Protein AF-A0A0L7KNI1-F1 (afdb_monomer_lite)

pLDDT: mean 75.76, std 15.46, range [38.53, 97.31]

Structure (mmCIF, N/CA/C/O backbone):
data_AF-A0A0L7KNI1-F1
#
_entry.id   AF-A0A0L7KNI1-F1
#
loop_
_atom_site.group_PDB
_atom_site.id
_atom_site.type_symbol
_atom_site.label_atom_id
_atom_site.label_alt_id
_atom_site.label_comp_id
_atom_site.label_asym_id
_atom_site.label_entity_id
_atom_site.label_seq_id
_atom_site.pdbx_PDB_ins_code
_atom_site.Cartn_x
_atom_site.Cartn_y
_atom_site.Cartn_z
_atom_site.occupancy
_atom_site.B_iso_or_equiv
_atom_site.auth_seq_id
_atom_site.auth_comp_id
_atom_site.auth_asym_id
_atom_site.auth_atom_id
_atom_site.pdbx_PDB_model_num
ATOM 1 N N . MET A 1 1 ? 52.161 14.625 -68.028 1.00 70.44 1 MET A N 1
ATOM 2 C CA . MET A 1 1 ? 51.192 13.511 -68.180 1.00 70.44 1 MET A CA 1
ATOM 3 C C . MET A 1 1 ? 51.346 12.493 -67.058 1.00 70.44 1 MET A C 1
ATOM 5 O O . MET A 1 1 ? 50.370 12.221 -66.380 1.00 70.44 1 MET A O 1
ATOM 9 N N . GLU A 1 2 ? 52.552 11.988 -66.803 1.00 82.62 2 GLU A N 1
ATOM 10 C CA . GLU A 1 2 ? 52.812 10.968 -65.772 1.00 82.62 2 GLU A CA 1
ATOM 11 C C . GLU A 1 2 ? 52.541 11.444 -64.329 1.00 82.62 2 GLU A C 1
ATOM 13 O O . GLU A 1 2 ? 51.885 10.748 -63.556 1.00 82.62 2 GLU A O 1
ATOM 18 N N . GLU A 1 3 ? 52.918 12.681 -63.992 1.00 84.88 3 GLU A N 1
ATOM 19 C CA . GLU A 1 3 ? 52.599 13.302 -62.693 1.00 84.88 3 GLU A CA 1
ATOM 20 C C . GLU A 1 3 ? 51.092 13.476 -62.462 1.00 84.88 3 GLU A C 1
ATOM 22 O O . GLU A 1 3 ? 50.596 13.247 -61.361 1.00 84.88 3 GLU A O 1
ATOM 27 N N . LEU A 1 4 ? 50.348 13.827 -63.516 1.00 84.44 4 LEU A N 1
ATOM 28 C CA . LEU A 1 4 ? 48.895 13.984 -63.457 1.00 84.44 4 LEU A CA 1
ATOM 29 C C . LEU A 1 4 ? 48.218 12.637 -63.163 1.00 84.44 4 LEU A C 1
ATOM 31 O O . LEU A 1 4 ? 47.299 12.557 -62.354 1.00 84.44 4 LEU A O 1
ATOM 35 N N . ILE A 1 5 ? 48.712 11.566 -63.784 1.00 89.19 5 ILE A N 1
ATOM 36 C CA . ILE A 1 5 ? 48.221 10.203 -63.568 1.00 89.19 5 ILE A CA 1
ATOM 37 C C . ILE A 1 5 ? 48.530 9.738 -62.137 1.00 89.19 5 ILE A C 1
ATOM 39 O O . ILE A 1 5 ? 47.667 9.148 -61.489 1.00 89.19 5 ILE A O 1
ATOM 43 N N . ASN A 1 6 ? 49.721 10.037 -61.610 1.00 89.62 6 ASN A N 1
ATOM 44 C CA . ASN A 1 6 ? 50.076 9.706 -60.227 1.00 89.62 6 ASN A CA 1
ATOM 45 C C . ASN A 1 6 ? 49.241 10.487 -59.203 1.00 89.62 6 ASN A C 1
ATOM 47 O O . ASN A 1 6 ? 48.811 9.912 -58.203 1.00 89.62 6 ASN A O 1
ATOM 51 N N . LEU A 1 7 ? 48.944 11.763 -59.465 1.00 90.44 7 LEU A N 1
ATOM 52 C CA . LEU A 1 7 ? 48.046 12.555 -58.626 1.00 90.44 7 LEU A CA 1
ATOM 53 C C . LEU A 1 7 ? 46.633 11.955 -58.596 1.00 90.44 7 LEU A C 1
ATOM 55 O O . LEU A 1 7 ? 46.051 11.813 -57.522 1.00 90.44 7 LEU A O 1
ATOM 59 N N . ILE A 1 8 ? 46.106 11.553 -59.756 1.00 87.62 8 ILE A N 1
ATOM 60 C CA . ILE A 1 8 ? 44.784 10.923 -59.866 1.00 87.62 8 ILE A CA 1
ATOM 61 C C . ILE A 1 8 ? 44.745 9.588 -59.109 1.00 87.62 8 ILE A C 1
ATOM 63 O O . ILE A 1 8 ? 43.802 9.366 -58.353 1.00 87.62 8 ILE A O 1
ATOM 67 N N . ARG A 1 9 ? 45.772 8.732 -59.226 1.00 89.88 9 ARG A N 1
ATOM 68 C CA . ARG A 1 9 ? 45.842 7.471 -58.459 1.00 89.88 9 ARG A CA 1
ATOM 69 C C . ARG A 1 9 ? 45.893 7.704 -56.951 1.00 89.88 9 ARG A C 1
ATOM 71 O O . ARG A 1 9 ? 45.198 7.022 -56.206 1.00 89.88 9 ARG A O 1
ATOM 78 N N . ASN A 1 10 ? 46.673 8.684 -56.496 1.00 92.19 10 ASN A N 1
ATOM 79 C CA . ASN A 1 10 ? 46.753 9.023 -55.074 1.00 92.19 10 ASN A CA 1
ATOM 80 C C . ASN A 1 10 ? 45.418 9.553 -54.537 1.00 92.19 10 ASN A C 1
ATOM 82 O O . ASN A 1 10 ? 45.035 9.229 -53.415 1.00 92.19 10 ASN A O 1
ATOM 86 N N . LEU A 1 11 ? 44.695 10.348 -55.330 1.00 90.00 11 LEU A N 1
ATOM 87 C CA . LEU A 1 11 ? 43.350 10.796 -54.974 1.00 90.00 11 LEU A CA 1
ATOM 88 C C . LEU A 1 11 ? 42.375 9.619 -54.909 1.00 90.00 11 LEU A C 1
ATOM 90 O O . LEU A 1 11 ? 41.650 9.509 -53.928 1.00 90.00 11 LEU A O 1
ATOM 94 N N . GLN A 1 12 ? 42.394 8.718 -55.895 1.00 90.75 12 GLN A N 1
ATOM 95 C CA . GLN A 1 12 ? 41.554 7.514 -55.903 1.00 90.75 12 GLN A CA 1
ATOM 96 C C . GLN A 1 12 ? 41.805 6.638 -54.672 1.00 90.75 12 GLN A C 1
ATOM 98 O O . GLN A 1 12 ? 40.852 6.274 -53.990 1.00 90.75 12 GLN A O 1
ATOM 103 N N . SER A 1 13 ? 43.073 6.391 -54.334 1.00 92.06 13 SER A N 1
ATOM 104 C CA . SER A 1 13 ? 43.450 5.631 -53.139 1.00 92.06 13 SER A CA 1
ATOM 105 C C . SER A 1 13 ? 42.942 6.290 -51.854 1.00 92.06 13 SER A C 1
ATOM 107 O O . SER A 1 13 ? 42.375 5.610 -51.007 1.00 92.06 13 SER A O 1
ATOM 109 N N . LYS A 1 14 ? 43.091 7.616 -51.712 1.00 92.38 14 LYS A N 1
ATOM 110 C CA . LYS A 1 14 ? 42.577 8.351 -50.543 1.00 92.38 14 LYS A CA 1
ATOM 111 C C . LYS A 1 14 ? 41.051 8.333 -50.465 1.00 92.38 14 LYS A C 1
ATOM 113 O O . LYS A 1 14 ? 40.498 8.254 -49.374 1.00 92.38 14 LYS A O 1
ATOM 118 N N . PHE A 1 15 ? 40.365 8.404 -51.606 1.00 91.12 15 PHE A N 1
ATOM 119 C CA . PHE A 1 15 ? 38.908 8.295 -51.659 1.00 91.12 15 PHE A CA 1
ATOM 120 C C . PHE A 1 15 ? 38.428 6.899 -51.252 1.00 91.12 15 PHE A C 1
ATOM 122 O O . PHE A 1 15 ? 37.442 6.794 -50.524 1.00 91.12 15 PHE A O 1
ATOM 129 N N . GLU A 1 16 ? 39.107 5.834 -51.681 1.00 92.19 16 GLU A N 1
ATOM 130 C CA . GLU A 1 16 ? 38.798 4.467 -51.242 1.00 92.19 16 GLU A CA 1
ATOM 131 C C . GLU A 1 16 ? 39.013 4.294 -49.736 1.00 92.19 16 GLU A C 1
ATOM 133 O O . GLU A 1 16 ? 38.144 3.749 -49.055 1.00 92.19 16 GLU A O 1
ATOM 138 N N . GLU A 1 17 ? 40.118 4.819 -49.207 1.00 92.06 17 GLU A N 1
ATOM 139 C CA . GLU A 1 17 ? 40.442 4.776 -47.779 1.00 92.06 17 GLU A CA 1
ATOM 140 C C . GLU A 1 17 ? 39.367 5.492 -46.943 1.00 92.06 17 GLU A C 1
ATOM 142 O O . GLU A 1 17 ? 38.765 4.885 -46.057 1.00 92.06 17 GLU A O 1
ATOM 147 N N . GLN A 1 18 ? 38.991 6.719 -47.324 1.00 88.50 18 GLN A N 1
ATOM 148 C CA . GLN A 1 18 ? 37.891 7.456 -46.686 1.00 88.50 18 GLN A CA 1
ATOM 149 C C . GLN A 1 18 ? 36.541 6.738 -46.807 1.00 88.50 18 GLN A C 1
ATOM 151 O O . GLN A 1 18 ? 35.733 6.757 -45.879 1.00 88.50 18 GLN A O 1
ATOM 156 N N . THR A 1 19 ? 36.265 6.093 -47.943 1.00 90.12 19 THR A N 1
ATOM 157 C CA . THR A 1 19 ? 35.009 5.353 -48.144 1.00 90.12 19 THR A CA 1
ATOM 158 C C . THR A 1 19 ? 34.926 4.142 -47.213 1.00 90.12 19 THR A C 1
ATOM 160 O O . THR A 1 19 ? 33.849 3.842 -46.688 1.00 90.12 19 THR A O 1
ATOM 163 N N . ASN A 1 20 ? 36.053 3.468 -46.979 1.00 89.62 20 ASN A N 1
ATOM 164 C CA . ASN A 1 20 ? 36.144 2.355 -46.040 1.00 89.62 20 ASN A CA 1
ATOM 165 C C . ASN A 1 20 ? 36.004 2.833 -44.588 1.00 89.62 20 ASN A C 1
ATOM 167 O O . ASN A 1 20 ? 35.176 2.288 -43.863 1.00 89.62 20 ASN A O 1
ATOM 171 N N . GLU A 1 21 ? 36.678 3.917 -44.195 1.00 89.69 21 GLU A N 1
ATOM 172 C CA . GLU A 1 21 ? 36.514 4.517 -42.860 1.00 89.69 21 GLU A CA 1
ATOM 173 C C . GLU A 1 21 ? 35.057 4.920 -42.582 1.00 89.69 21 GLU A C 1
ATOM 175 O O . GLU A 1 21 ? 34.507 4.633 -41.517 1.00 89.69 21 GLU A O 1
ATOM 180 N N . ILE A 1 22 ? 34.384 5.541 -43.558 1.00 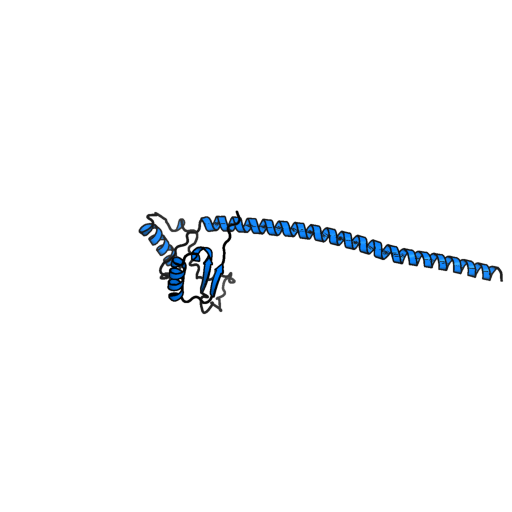87.62 22 ILE A N 1
ATOM 181 C CA . ILE A 1 22 ? 32.965 5.909 -43.443 1.00 87.62 22 ILE A CA 1
ATOM 182 C C . ILE A 1 22 ? 32.085 4.665 -43.284 1.00 87.62 22 ILE A C 1
ATOM 184 O O . ILE A 1 22 ? 31.121 4.682 -42.512 1.00 87.62 22 ILE A O 1
ATOM 188 N N . ARG A 1 23 ? 32.398 3.577 -43.995 1.00 88.88 23 ARG A N 1
ATOM 189 C CA . ARG A 1 23 ? 31.672 2.307 -43.876 1.00 88.88 23 ARG A CA 1
ATOM 190 C C . ARG A 1 23 ? 31.838 1.699 -42.482 1.00 88.88 23 ARG A C 1
ATOM 192 O O . ARG A 1 23 ? 30.836 1.284 -41.897 1.00 88.88 23 ARG A O 1
ATOM 199 N N . ASP A 1 24 ? 33.048 1.714 -41.938 1.00 87.50 24 ASP A N 1
ATOM 200 C CA . ASP A 1 24 ? 33.357 1.165 -40.616 1.00 87.50 24 ASP A CA 1
ATOM 201 C C . ASP A 1 24 ? 32.732 2.004 -39.493 1.00 87.50 24 ASP A C 1
ATOM 203 O O . ASP A 1 24 ? 32.143 1.469 -38.548 1.00 87.50 24 ASP A O 1
ATOM 207 N N . MET A 1 25 ? 32.743 3.334 -39.625 1.00 84.25 25 MET A N 1
ATOM 208 C CA . MET A 1 25 ? 32.018 4.236 -38.721 1.00 84.25 25 MET A CA 1
ATOM 209 C C . MET A 1 25 ? 30.506 3.986 -38.759 1.00 84.25 25 MET A C 1
ATOM 211 O O . MET A 1 25 ? 29.855 3.934 -37.713 1.00 84.25 25 MET A O 1
ATOM 215 N N . LYS A 1 26 ? 29.937 3.770 -39.953 1.00 84.94 26 LYS A N 1
ATOM 216 C CA . LYS A 1 26 ? 28.502 3.493 -40.127 1.00 84.94 26 LYS A CA 1
ATOM 217 C C . LYS A 1 26 ? 28.063 2.206 -39.423 1.00 84.94 26 LYS A C 1
ATOM 219 O O . LYS A 1 26 ? 26.895 2.097 -39.061 1.00 84.94 26 LYS A O 1
ATOM 224 N N . GLN A 1 27 ? 28.966 1.248 -39.220 1.00 83.62 27 GLN A N 1
ATOM 225 C CA . GLN A 1 27 ? 28.673 0.005 -38.502 1.00 83.62 27 GLN A CA 1
ATOM 226 C C . GLN A 1 27 ? 28.982 0.100 -37.002 1.00 83.62 27 GLN A C 1
ATOM 228 O O . GLN A 1 27 ? 28.154 -0.298 -36.182 1.00 83.62 27 GLN A O 1
ATOM 233 N N . SER A 1 28 ? 30.129 0.668 -36.632 1.00 86.38 28 SER A N 1
ATOM 234 C CA . SER A 1 28 ? 30.601 0.709 -35.241 1.00 86.38 28 SER A CA 1
ATOM 235 C C . SER A 1 28 ? 29.814 1.679 -34.352 1.00 86.38 28 SER A C 1
ATOM 237 O O . SER A 1 28 ? 29.559 1.369 -33.185 1.00 86.38 28 SER A O 1
ATOM 239 N N . ILE A 1 29 ? 29.376 2.827 -34.885 1.00 83.50 29 ILE A N 1
ATOM 240 C CA . ILE A 1 29 ? 28.638 3.834 -34.107 1.00 83.50 29 ILE A CA 1
ATOM 241 C C . ILE A 1 29 ? 27.273 3.291 -33.650 1.00 83.50 29 ILE A C 1
ATOM 243 O O . ILE A 1 29 ? 27.025 3.299 -32.441 1.00 83.50 29 ILE A O 1
ATOM 247 N N . PRO A 1 30 ? 26.398 2.753 -34.531 1.00 87.12 30 PRO A N 1
ATOM 248 C CA . PRO A 1 30 ? 25.129 2.174 -34.094 1.00 87.12 30 PRO A CA 1
ATOM 249 C C . PRO A 1 30 ? 25.309 1.001 -33.130 1.00 87.12 30 PRO A C 1
ATOM 251 O O . PRO A 1 30 ? 24.566 0.902 -32.163 1.00 87.12 30 PRO A O 1
ATOM 254 N N . GLN A 1 31 ? 26.310 0.142 -33.348 1.00 85.44 31 GLN A N 1
ATOM 255 C CA . GLN A 1 31 ? 26.585 -0.996 -32.462 1.00 85.44 31 GLN A CA 1
ATOM 256 C C . GLN A 1 31 ? 26.990 -0.543 -31.057 1.00 85.44 31 GLN A C 1
ATOM 258 O O . GLN A 1 31 ? 26.453 -1.040 -30.069 1.00 85.44 31 GLN A O 1
ATOM 263 N N . THR A 1 32 ? 27.885 0.441 -30.961 1.00 90.06 32 THR A N 1
ATOM 264 C CA . THR A 1 32 ? 28.330 0.994 -29.674 1.00 90.06 32 THR A CA 1
ATOM 265 C C . THR A 1 32 ? 27.178 1.687 -28.949 1.00 90.06 32 THR A C 1
ATOM 267 O O . THR A 1 32 ? 26.996 1.511 -27.743 1.00 90.06 32 THR A O 1
ATOM 270 N N . ILE A 1 33 ? 26.366 2.456 -29.680 1.00 87.19 33 ILE A N 1
ATOM 271 C CA . ILE A 1 33 ? 25.183 3.120 -29.124 1.00 87.19 33 ILE A CA 1
ATOM 272 C C . ILE A 1 33 ? 24.176 2.081 -28.623 1.00 87.19 33 ILE A C 1
ATOM 274 O O . ILE A 1 33 ? 23.744 2.180 -27.477 1.00 87.19 33 ILE A O 1
ATOM 278 N N . ASN A 1 34 ? 23.854 1.070 -29.430 1.00 90.88 34 ASN A N 1
ATOM 279 C CA . ASN A 1 34 ? 22.902 0.025 -29.061 1.00 90.88 34 ASN A CA 1
ATOM 280 C C . ASN A 1 34 ? 23.385 -0.768 -27.845 1.00 90.88 34 ASN A C 1
ATOM 282 O O . ASN A 1 34 ? 22.646 -0.875 -26.876 1.00 90.88 34 ASN A O 1
ATOM 286 N N . SER A 1 35 ? 24.652 -1.192 -27.809 1.00 90.12 35 SER A N 1
ATOM 287 C CA . SER A 1 35 ? 25.213 -1.893 -26.646 1.00 90.12 35 SER A CA 1
ATOM 288 C C . SER A 1 35 ? 25.126 -1.056 -25.364 1.00 90.12 35 SER A C 1
ATOM 290 O O . SER A 1 35 ? 24.819 -1.576 -24.288 1.00 90.12 35 SER A O 1
ATOM 292 N N . ASN A 1 36 ? 25.381 0.253 -25.453 1.00 93.88 36 ASN A N 1
ATOM 293 C CA . ASN A 1 36 ? 25.255 1.161 -24.313 1.00 93.88 36 ASN A CA 1
ATOM 294 C C . ASN A 1 36 ? 23.796 1.327 -23.872 1.00 93.88 36 ASN A C 1
ATOM 296 O O . ASN A 1 36 ? 23.516 1.405 -22.674 1.00 93.88 36 ASN A O 1
ATOM 300 N N . ILE A 1 37 ? 22.873 1.394 -24.830 1.00 93.12 37 ILE A N 1
ATOM 301 C CA . ILE A 1 37 ? 21.435 1.477 -24.584 1.00 93.12 37 ILE A CA 1
ATOM 302 C C . ILE A 1 37 ? 20.942 0.197 -23.900 1.00 93.12 37 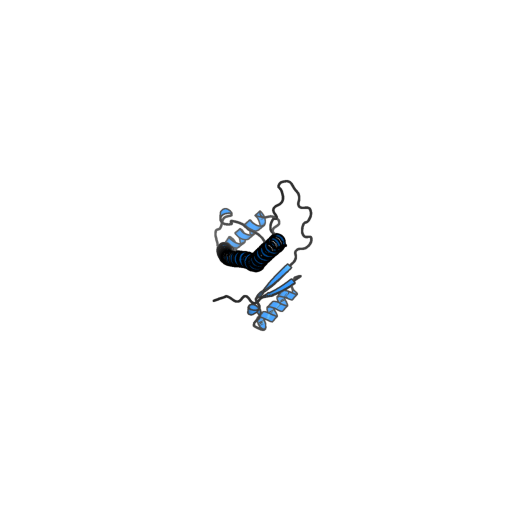ILE A C 1
ATOM 304 O O . ILE A 1 37 ? 20.324 0.296 -22.841 1.00 93.12 37 ILE A O 1
ATOM 308 N N . ASP A 1 38 ? 21.295 -0.977 -24.417 1.00 93.56 38 ASP A N 1
ATOM 309 C CA . ASP A 1 38 ? 20.913 -2.277 -23.855 1.00 93.56 38 ASP A CA 1
ATOM 310 C C . ASP A 1 38 ? 21.408 -2.420 -22.414 1.00 93.56 38 ASP A C 1
ATOM 312 O O . ASP A 1 38 ? 20.657 -2.793 -21.512 1.00 93.56 38 ASP A O 1
ATOM 316 N N . THR A 1 39 ? 22.654 -2.011 -22.158 1.00 94.19 39 THR A N 1
ATOM 317 C CA . THR A 1 39 ? 23.233 -2.030 -20.807 1.00 94.19 39 THR A CA 1
ATOM 318 C C . THR A 1 39 ? 22.473 -1.099 -19.857 1.00 94.19 39 THR A C 1
ATOM 320 O O . THR A 1 39 ? 22.219 -1.440 -18.699 1.00 94.19 39 THR A O 1
ATOM 323 N N . LYS A 1 40 ? 22.084 0.097 -20.319 1.00 94.94 40 LYS A N 1
ATOM 324 C CA . LYS A 1 40 ? 21.275 1.030 -19.519 1.00 94.94 40 LYS A CA 1
ATOM 325 C C . LYS A 1 40 ? 19.876 0.480 -19.255 1.00 94.94 40 LYS A C 1
ATOM 327 O O . LYS A 1 40 ? 19.409 0.611 -18.125 1.00 94.94 40 LYS A O 1
ATOM 332 N N . PHE A 1 41 ? 19.238 -0.148 -20.241 1.00 95.75 41 PHE A N 1
ATOM 333 C CA . PHE A 1 41 ? 17.935 -0.788 -20.069 1.00 95.75 41 PHE A CA 1
ATOM 334 C C . PHE A 1 41 ? 17.995 -1.944 -19.072 1.00 95.75 41 PHE A C 1
ATOM 336 O O . PHE A 1 41 ? 17.194 -1.961 -18.141 1.00 95.75 41 PHE A O 1
ATOM 343 N N . ALA A 1 42 ? 18.995 -2.821 -19.169 1.00 94.81 42 ALA A N 1
ATOM 344 C CA . ALA A 1 42 ? 19.193 -3.904 -18.206 1.00 94.81 42 ALA A CA 1
ATOM 345 C C . ALA A 1 42 ? 19.379 -3.366 -16.775 1.00 94.81 42 ALA A C 1
ATOM 347 O O . ALA A 1 42 ? 18.760 -3.840 -15.822 1.00 94.81 42 ALA A O 1
ATOM 348 N N . ASN A 1 43 ? 20.179 -2.307 -16.614 1.00 96.25 43 ASN A N 1
ATOM 349 C CA . ASN A 1 43 ? 20.364 -1.656 -15.317 1.00 96.25 43 ASN A CA 1
ATOM 350 C C . ASN A 1 43 ? 19.075 -1.012 -14.782 1.00 96.25 43 ASN A C 1
ATOM 352 O O . ASN A 1 43 ? 18.835 -1.026 -13.573 1.00 96.25 43 ASN A O 1
ATOM 356 N N . LEU A 1 44 ? 18.252 -0.427 -15.655 1.00 95.81 44 LEU A N 1
ATOM 357 C CA . LEU A 1 44 ? 16.953 0.131 -15.278 1.00 95.81 44 LEU A CA 1
ATOM 358 C C . LEU A 1 44 ? 15.978 -0.963 -14.847 1.00 95.81 44 LEU A C 1
ATOM 360 O O . LEU A 1 44 ? 15.320 -0.805 -13.823 1.00 95.81 44 LEU A O 1
ATOM 364 N N . GLU A 1 45 ? 15.932 -2.080 -15.565 1.00 95.94 45 GLU A N 1
ATOM 365 C CA . GLU A 1 45 ? 15.080 -3.221 -15.239 1.00 95.94 45 GLU A CA 1
ATOM 366 C C . GLU A 1 45 ? 15.459 -3.840 -13.885 1.00 95.94 45 GLU A C 1
ATOM 368 O O . GLU A 1 45 ? 14.597 -4.095 -13.041 1.00 95.94 45 GLU A O 1
ATOM 373 N N . LEU A 1 46 ? 16.759 -3.978 -13.604 1.00 96.56 46 LEU A N 1
ATOM 374 C CA . LEU A 1 46 ? 17.246 -4.415 -12.292 1.00 96.56 46 LEU A CA 1
ATOM 375 C C . LEU A 1 46 ? 16.822 -3.463 -11.165 1.00 96.56 46 LEU A C 1
ATOM 377 O O . LEU A 1 46 ? 16.360 -3.910 -10.107 1.00 96.56 46 LEU A O 1
ATOM 381 N N . LYS A 1 47 ? 16.953 -2.147 -11.378 1.00 96.69 47 LYS A N 1
ATOM 382 C CA . LYS A 1 47 ? 16.521 -1.135 -10.401 1.00 96.69 47 LYS A CA 1
ATOM 383 C C . LYS A 1 47 ? 15.011 -1.165 -10.189 1.00 96.69 47 LYS A C 1
ATOM 385 O O . LYS A 1 47 ? 14.576 -1.120 -9.040 1.00 96.69 47 LYS A O 1
ATOM 390 N N . TYR A 1 48 ? 14.233 -1.285 -11.262 1.00 97.06 48 TYR A N 1
ATOM 391 C CA . TYR A 1 48 ? 12.778 -1.393 -11.208 1.00 97.06 48 TYR A CA 1
ATOM 392 C C . TYR A 1 48 ? 12.347 -2.606 -10.380 1.00 97.06 48 TYR A C 1
ATOM 394 O O . TYR A 1 48 ? 11.603 -2.460 -9.415 1.00 97.06 48 TYR A O 1
ATOM 402 N N . ASN A 1 49 ? 12.905 -3.783 -10.668 1.00 96.38 49 ASN A N 1
ATOM 403 C CA . ASN A 1 49 ? 12.595 -5.007 -9.933 1.00 96.38 49 ASN A CA 1
ATOM 404 C C . ASN A 1 49 ? 12.981 -4.917 -8.449 1.00 96.38 49 ASN A C 1
ATOM 406 O O . ASN A 1 49 ? 12.267 -5.417 -7.579 1.00 96.38 49 ASN A O 1
ATOM 410 N N . THR A 1 50 ? 14.102 -4.264 -8.14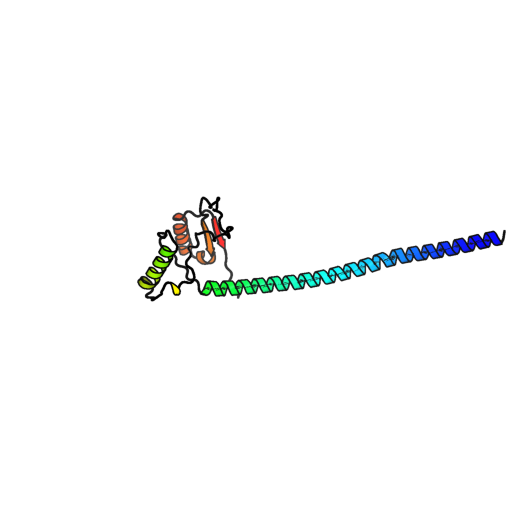0 1.00 97.12 50 THR A N 1
ATOM 411 C CA . THR A 1 50 ? 14.533 -4.039 -6.752 1.00 97.12 50 THR A CA 1
ATOM 412 C C . THR A 1 50 ? 13.574 -3.103 -6.019 1.00 97.12 50 THR A C 1
ATOM 414 O O . THR A 1 50 ? 13.190 -3.374 -4.879 1.00 97.12 50 THR A O 1
ATOM 417 N N . LEU A 1 51 ? 13.152 -2.022 -6.679 1.00 96.62 51 LEU A N 1
ATOM 418 C CA . LEU A 1 51 ? 12.196 -1.073 -6.121 1.00 96.62 51 LEU A CA 1
ATOM 419 C C . LEU A 1 51 ? 10.833 -1.731 -5.894 1.00 96.62 51 LEU A C 1
ATOM 421 O O . LEU A 1 51 ? 10.282 -1.598 -4.804 1.00 96.62 51 LEU A O 1
ATOM 425 N N . GLN A 1 52 ? 10.338 -2.495 -6.869 1.00 97.31 52 GLN A N 1
ATOM 426 C CA . GLN A 1 52 ? 9.071 -3.213 -6.770 1.00 97.31 52 GLN A CA 1
ATOM 427 C C . GLN A 1 52 ? 9.054 -4.147 -5.553 1.00 97.31 52 GLN A C 1
ATOM 429 O O . GLN A 1 52 ? 8.155 -4.063 -4.721 1.00 97.31 52 GLN A O 1
ATOM 434 N N . LYS A 1 53 ? 10.112 -4.948 -5.362 1.00 96.44 53 LYS A N 1
ATOM 435 C CA . LYS A 1 53 ? 10.247 -5.818 -4.180 1.00 96.44 53 LYS A CA 1
ATOM 436 C C . LYS A 1 53 ? 10.226 -5.038 -2.864 1.00 96.44 53 LYS A C 1
ATOM 438 O O . LYS A 1 53 ? 9.651 -5.502 -1.881 1.00 96.44 53 LYS A O 1
ATOM 443 N N . SER A 1 54 ? 10.862 -3.866 -2.825 1.00 97.06 54 SER A N 1
ATOM 444 C CA . SER A 1 54 ? 10.856 -3.004 -1.638 1.00 97.06 54 SER A CA 1
ATOM 445 C C . SER A 1 54 ? 9.456 -2.461 -1.341 1.00 97.06 54 SER A C 1
ATOM 447 O O . SER A 1 54 ? 9.022 -2.489 -0.190 1.00 97.06 54 SER A O 1
ATOM 449 N N . VAL A 1 55 ? 8.722 -2.028 -2.371 1.00 96.50 55 VAL A N 1
ATOM 450 C CA . VAL A 1 55 ? 7.332 -1.557 -2.249 1.00 96.50 55 VAL A CA 1
ATOM 451 C C . VAL A 1 55 ? 6.421 -2.668 -1.727 1.00 96.50 55 VAL A C 1
ATOM 453 O O . VAL A 1 55 ? 5.638 -2.438 -0.801 1.00 96.50 55 VAL A O 1
ATOM 456 N N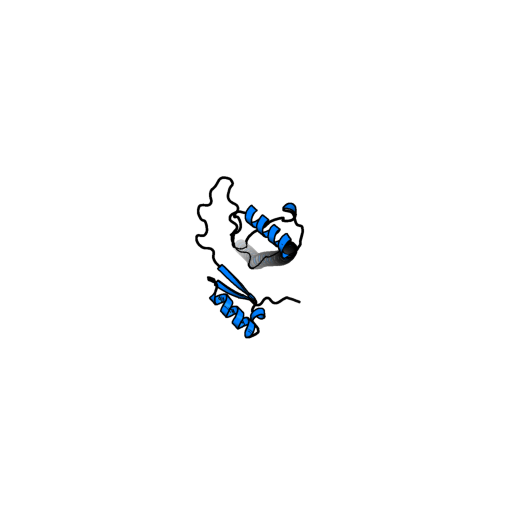 . ASP A 1 56 ? 6.565 -3.886 -2.245 1.00 95.00 56 ASP A N 1
ATOM 457 C CA . ASP A 1 56 ? 5.769 -5.034 -1.805 1.00 95.00 56 ASP A CA 1
ATOM 458 C C . ASP A 1 56 ? 6.055 -5.374 -0.333 1.00 95.00 56 ASP A C 1
ATOM 460 O O . ASP A 1 56 ? 5.135 -5.563 0.469 1.00 95.00 56 ASP A O 1
ATOM 464 N N . MET A 1 57 ? 7.333 -5.376 0.062 1.00 96.00 57 MET A N 1
ATOM 465 C CA . MET A 1 57 ? 7.749 -5.622 1.445 1.00 96.00 57 MET A CA 1
ATOM 466 C C . MET A 1 57 ? 7.227 -4.546 2.405 1.00 96.00 57 MET A C 1
ATOM 468 O O . MET A 1 57 ? 6.744 -4.860 3.496 1.00 96.00 57 MET A O 1
ATOM 472 N N . GLN A 1 58 ? 7.298 -3.275 2.007 1.00 94.69 58 GLN A N 1
ATOM 473 C CA . GLN A 1 58 ? 6.762 -2.168 2.797 1.00 94.69 58 GLN A CA 1
ATOM 474 C C . GLN A 1 58 ? 5.245 -2.283 2.949 1.00 94.69 58 GLN A C 1
ATOM 476 O O . GLN A 1 58 ? 4.740 -2.157 4.063 1.00 94.69 58 GLN A O 1
ATOM 481 N N . SER A 1 59 ? 4.530 -2.620 1.876 1.00 92.81 59 SER A N 1
ATOM 482 C CA . SER A 1 59 ? 3.077 -2.822 1.899 1.00 92.81 59 SER A CA 1
ATOM 483 C C . SER A 1 59 ? 2.675 -3.941 2.864 1.00 92.81 59 SER A C 1
ATOM 485 O O . SER A 1 59 ? 1.772 -3.769 3.685 1.00 92.81 59 SER A O 1
ATOM 487 N N . GLN A 1 60 ? 3.392 -5.068 2.849 1.00 91.31 60 GLN A N 1
ATOM 488 C CA . GLN A 1 60 ? 3.168 -6.156 3.804 1.00 91.31 60 GLN A CA 1
ATOM 489 C C . GLN A 1 60 ? 3.437 -5.720 5.248 1.00 91.31 60 GLN A C 1
ATOM 491 O O . GLN A 1 60 ? 2.670 -6.052 6.155 1.00 91.31 60 GLN A O 1
ATOM 496 N N . ARG A 1 61 ? 4.506 -4.951 5.481 1.00 93.75 61 ARG A N 1
ATOM 497 C CA . ARG A 1 61 ? 4.841 -4.438 6.813 1.00 93.75 61 ARG A CA 1
ATOM 498 C C . ARG A 1 61 ? 3.781 -3.460 7.324 1.00 93.75 61 ARG A C 1
ATOM 500 O O . ARG A 1 61 ? 3.397 -3.565 8.487 1.00 93.75 61 ARG A O 1
ATOM 507 N N . ILE A 1 62 ? 3.262 -2.580 6.468 1.00 91.12 62 ILE A N 1
ATOM 508 C CA . ILE A 1 62 ? 2.143 -1.682 6.792 1.00 91.12 62 ILE A CA 1
ATOM 509 C C . ILE A 1 62 ? 0.914 -2.500 7.188 1.00 91.12 62 ILE A C 1
ATOM 511 O O . ILE A 1 62 ? 0.380 -2.302 8.275 1.00 91.12 62 ILE A O 1
ATOM 515 N N . GLN A 1 63 ? 0.528 -3.501 6.393 1.00 86.81 63 GLN A N 1
ATOM 516 C CA . GLN A 1 63 ? -0.608 -4.366 6.729 1.00 86.81 63 GLN A CA 1
ATOM 517 C C . GLN A 1 63 ? -0.430 -5.080 8.077 1.00 86.81 63 GLN A C 1
ATOM 519 O O . GLN A 1 63 ? -1.386 -5.235 8.838 1.00 86.81 63 GLN A O 1
ATOM 524 N N . GLN A 1 64 ? 0.784 -5.527 8.402 1.00 86.69 64 GLN A N 1
ATOM 525 C CA . GLN A 1 64 ? 1.068 -6.136 9.702 1.00 86.69 64 GLN A CA 1
ATOM 526 C C . GLN A 1 64 ? 0.932 -5.132 10.852 1.00 86.69 64 GLN A C 1
ATOM 528 O O . GLN A 1 64 ? 0.393 -5.489 11.902 1.00 86.69 64 GLN A O 1
ATOM 533 N N . LEU A 1 65 ? 1.403 -3.897 10.668 1.00 84.00 65 LEU A N 1
ATOM 534 C CA . LEU A 1 65 ? 1.268 -2.830 11.659 1.00 84.00 65 LEU A CA 1
ATOM 535 C C . LEU A 1 65 ? -0.200 -2.449 11.865 1.00 84.00 65 LEU A C 1
ATOM 537 O O . LEU A 1 65 ? -0.662 -2.452 13.003 1.00 84.00 65 LEU A O 1
ATOM 541 N N . GLU A 1 66 ? -0.962 -2.251 10.791 1.00 81.88 66 GLU A N 1
ATOM 542 C CA . GLU A 1 66 ? -2.403 -1.991 10.868 1.00 81.88 66 GLU A CA 1
ATOM 543 C C . GLU A 1 66 ? -3.146 -3.107 11.605 1.00 81.88 66 GLU A C 1
ATOM 545 O O . GLU A 1 66 ? -3.971 -2.839 12.477 1.00 81.88 66 GLU A O 1
ATOM 550 N N . ARG A 1 67 ? -2.831 -4.378 11.312 1.00 78.12 67 ARG A N 1
ATOM 551 C CA . ARG A 1 67 ? -3.410 -5.522 12.034 1.00 78.12 67 ARG A CA 1
ATOM 552 C C . ARG A 1 67 ? -3.077 -5.478 13.523 1.00 78.12 67 ARG A C 1
ATOM 554 O O . ARG A 1 67 ? -3.930 -5.826 14.331 1.00 78.12 67 ARG A O 1
ATOM 561 N N . LYS A 1 68 ? -1.854 -5.090 13.899 1.00 79.00 68 LYS A N 1
ATOM 562 C CA . LYS A 1 68 ? -1.459 -4.962 15.311 1.00 79.00 68 LYS A CA 1
ATOM 563 C C . LYS A 1 68 ? -2.202 -3.827 16.013 1.00 79.00 68 LYS A C 1
ATOM 565 O O . LYS A 1 68 ? -2.588 -4.021 17.159 1.00 79.00 68 LYS A O 1
ATOM 570 N N . ILE A 1 69 ? -2.424 -2.703 15.334 1.00 76.50 69 ILE A N 1
ATOM 571 C CA . ILE A 1 69 ? -3.208 -1.582 15.866 1.00 76.50 69 ILE A CA 1
ATOM 572 C C . ILE A 1 69 ? -4.662 -2.025 16.064 1.00 76.50 69 ILE A C 1
ATOM 574 O O . ILE A 1 69 ? -5.152 -2.011 17.186 1.00 76.50 69 ILE A O 1
ATOM 578 N N . ARG A 1 70 ? -5.308 -2.574 15.023 1.00 74.75 70 ARG A N 1
ATOM 579 C CA . ARG A 1 70 ? -6.714 -3.022 15.086 1.00 74.75 70 ARG A CA 1
ATOM 580 C C . ARG A 1 70 ? -6.985 -4.087 16.151 1.00 74.75 70 ARG A C 1
ATOM 582 O O . ARG A 1 70 ? -8.107 -4.168 16.625 1.00 74.75 70 ARG A O 1
ATOM 589 N N . LYS A 1 71 ? -5.993 -4.898 16.545 1.00 73.44 71 LYS A N 1
ATOM 590 C CA . LYS A 1 71 ? -6.144 -5.882 17.639 1.00 73.44 71 LYS A CA 1
ATOM 591 C C . LYS A 1 71 ? -6.458 -5.247 18.994 1.00 73.44 71 LYS A C 1
ATOM 593 O O . LYS A 1 71 ? -6.997 -5.941 19.847 1.00 73.44 71 LYS A O 1
ATOM 598 N N . LYS A 1 72 ? -6.070 -3.989 19.206 1.00 72.81 72 LYS A N 1
ATOM 599 C CA . LYS A 1 72 ? -6.371 -3.247 20.434 1.00 72.81 72 LYS A CA 1
ATOM 600 C C . LYS A 1 72 ? -7.728 -2.544 20.374 1.00 72.81 72 LYS A C 1
ATOM 602 O O . LYS A 1 72 ? -8.229 -2.124 21.408 1.00 72.81 72 LYS A O 1
ATOM 607 N N . ASN A 1 73 ? -8.315 -2.431 19.185 1.00 77.62 73 ASN A N 1
ATOM 608 C CA . ASN A 1 73 ? -9.561 -1.712 18.990 1.00 77.62 73 ASN A CA 1
ATOM 609 C C . ASN A 1 73 ? -10.737 -2.626 19.339 1.00 77.62 73 ASN A C 1
ATOM 611 O O . ASN A 1 73 ? -10.816 -3.763 18.870 1.00 77.62 73 ASN A O 1
ATOM 615 N N . LEU A 1 74 ? -11.673 -2.100 20.120 1.00 75.00 74 LEU A N 1
ATOM 616 C CA . LEU A 1 74 ? -12.963 -2.727 20.381 1.00 75.00 74 LEU A CA 1
ATOM 617 C C . LEU A 1 74 ? -14.016 -2.062 19.496 1.00 75.00 74 LEU A C 1
ATOM 619 O O . LEU A 1 74 ? -14.031 -0.843 19.353 1.00 75.00 74 LEU A O 1
ATOM 623 N N . ILE A 1 75 ? -14.875 -2.872 18.876 1.00 75.25 75 ILE A N 1
ATOM 624 C CA . ILE A 1 75 ? -15.968 -2.390 18.028 1.00 75.25 75 ILE A CA 1
ATOM 625 C C . ILE A 1 75 ? -17.276 -2.767 18.709 1.00 75.25 75 ILE A C 1
ATOM 627 O O . ILE A 1 75 ? -17.559 -3.951 18.901 1.00 75.25 75 ILE A O 1
ATOM 631 N N . PHE A 1 76 ? -18.061 -1.754 19.060 1.00 67.88 76 PHE A N 1
ATOM 632 C CA . PHE A 1 76 ? -19.368 -1.916 19.681 1.00 67.88 76 PHE A CA 1
ATOM 633 C C . PHE A 1 76 ? -20.450 -1.760 18.613 1.00 67.88 76 PHE A C 1
ATOM 635 O O . PHE A 1 76 ? -20.490 -0.763 17.897 1.00 67.88 76 PHE A O 1
ATOM 642 N N . PHE A 1 77 ? -21.316 -2.765 18.491 1.00 72.75 77 PHE A N 1
ATOM 643 C CA . PHE A 1 77 ? -22.451 -2.750 17.570 1.00 72.75 77 PHE A CA 1
ATOM 644 C C . PHE A 1 77 ? -23.750 -2.528 18.345 1.00 72.75 77 PHE A C 1
ATOM 646 O O . PHE A 1 77 ? -23.902 -3.048 19.449 1.00 72.75 77 PHE A O 1
ATOM 653 N N . GLY A 1 78 ? -24.694 -1.794 17.746 1.00 65.31 78 GLY A N 1
ATOM 654 C CA . GLY A 1 78 ? -26.010 -1.549 18.347 1.00 65.31 78 GLY A CA 1
ATOM 655 C C . GLY A 1 78 ? -25.988 -0.577 19.529 1.00 65.31 78 GLY A C 1
ATOM 656 O O . GLY A 1 78 ? -26.824 -0.692 20.422 1.00 65.31 78 GLY A O 1
ATOM 657 N N . VAL A 1 79 ? -25.020 0.343 19.554 1.00 68.94 79 VAL A N 1
ATOM 658 C CA . VAL A 1 79 ? -25.018 1.489 20.472 1.00 68.94 79 VAL A CA 1
ATOM 659 C C . VAL A 1 79 ? -25.912 2.573 19.873 1.00 68.94 79 VAL A C 1
ATOM 661 O O . VAL A 1 79 ? -25.824 2.851 18.678 1.00 68.94 79 VAL A O 1
ATOM 664 N N . GLU A 1 80 ? -26.816 3.122 20.679 1.00 69.06 80 GLU A N 1
ATOM 665 C CA . GLU A 1 80 ? -27.737 4.174 20.252 1.00 69.06 80 GLU A CA 1
ATOM 666 C C . GLU A 1 80 ? -26.976 5.495 20.076 1.00 69.06 80 GLU A C 1
ATOM 668 O O . GLU A 1 80 ? -26.344 5.958 21.023 1.00 69.06 80 GLU A O 1
ATOM 673 N N . GLU A 1 81 ? -27.040 6.089 18.875 1.00 69.44 81 GLU A N 1
ATOM 674 C CA . GLU A 1 81 ? -26.343 7.338 18.517 1.00 69.44 81 GLU A CA 1
ATOM 675 C C . GLU A 1 81 ? -26.991 8.553 19.211 1.00 69.44 81 GLU A C 1
ATOM 677 O O . GLU A 1 81 ? -27.697 9.361 18.605 1.00 69.44 81 GLU A O 1
ATOM 682 N N . SER A 1 82 ? -26.784 8.660 20.518 1.00 69.62 82 SER A N 1
ATOM 683 C CA . SER A 1 82 ? -27.295 9.746 21.362 1.00 69.62 82 SER A CA 1
ATOM 684 C C . SER A 1 82 ? -26.238 10.822 21.638 1.00 69.62 82 SER A C 1
ATOM 686 O O . SER A 1 82 ? -26.551 11.895 22.164 1.00 69.62 82 SER A O 1
ATOM 688 N N . GLU A 1 83 ? -24.988 10.561 21.255 1.00 70.94 83 GLU A N 1
ATOM 689 C CA . GLU A 1 83 ? -23.825 11.328 21.677 1.00 70.94 83 GLU A CA 1
ATOM 690 C C . GLU A 1 83 ? -23.584 12.528 20.761 1.00 70.94 83 GLU A C 1
ATOM 692 O O . GLU A 1 83 ? -23.400 12.408 19.547 1.00 70.94 83 GLU A O 1
ATOM 697 N N . ARG A 1 84 ? -23.558 13.728 21.346 1.00 67.94 84 ARG A N 1
ATOM 698 C CA . ARG A 1 84 ? -23.353 14.967 20.582 1.00 67.94 84 ARG A CA 1
ATOM 699 C C . ARG A 1 84 ? -21.870 15.285 20.474 1.00 67.94 84 ARG A C 1
ATOM 701 O O . ARG A 1 84 ? -21.393 15.692 19.411 1.00 67.94 84 ARG A O 1
ATOM 708 N N . ASN A 1 85 ? -21.133 15.019 21.552 1.00 71.75 85 ASN A N 1
ATOM 709 C CA . ASN A 1 85 ? -19.723 15.350 21.686 1.00 71.75 85 ASN A CA 1
ATOM 710 C C . ASN A 1 85 ? -18.869 14.114 22.016 1.00 71.75 85 ASN A C 1
ATOM 712 O O . ASN A 1 85 ? -19.373 13.064 22.400 1.00 71.75 85 ASN A O 1
ATOM 716 N N . TYR A 1 86 ? -17.547 14.252 21.871 1.00 73.69 86 TYR A N 1
ATOM 717 C CA . TYR A 1 86 ? -16.582 13.188 22.185 1.00 73.69 86 TYR A CA 1
ATOM 718 C C . TYR A 1 86 ? -16.693 12.698 23.638 1.00 73.69 86 TYR A C 1
ATOM 720 O O . TYR A 1 86 ? -16.626 11.501 23.886 1.00 73.69 86 TYR A O 1
ATOM 728 N N . PHE A 1 87 ? -16.915 13.620 24.581 1.00 77.50 87 PHE A N 1
ATOM 729 C CA . PHE A 1 87 ? -17.061 13.292 26.000 1.00 77.50 87 PHE A CA 1
ATOM 730 C C . PHE A 1 87 ? -18.279 12.395 26.265 1.00 77.50 87 PHE A C 1
ATOM 732 O O . PHE A 1 87 ? -18.157 11.400 26.969 1.00 77.50 87 PHE A O 1
ATOM 739 N N . ASP A 1 88 ? -19.419 12.688 25.630 1.00 80.75 88 ASP A N 1
ATOM 740 C CA . ASP A 1 88 ? -20.642 11.886 25.766 1.00 80.75 88 ASP A CA 1
ATOM 741 C C . ASP A 1 88 ? -20.426 10.456 25.240 1.00 80.75 88 ASP A C 1
ATOM 743 O O . ASP A 1 88 ? -20.854 9.491 25.867 1.00 80.75 88 ASP A O 1
ATOM 747 N N . LEU A 1 89 ? -19.699 10.319 24.122 1.00 80.06 89 LEU A N 1
ATOM 748 C CA . LEU A 1 89 ? -19.323 9.024 23.544 1.00 80.06 89 LEU A CA 1
ATOM 749 C C . LEU A 1 89 ? -18.388 8.241 24.461 1.00 80.06 89 LEU A C 1
ATOM 751 O O . LEU A 1 89 ? -18.582 7.047 24.683 1.00 80.06 89 LEU A O 1
ATOM 755 N N . GLN A 1 90 ? -17.374 8.908 25.002 1.00 81.25 90 GLN A N 1
ATOM 756 C CA . GLN A 1 90 ? -16.435 8.275 25.913 1.00 81.25 90 GLN A CA 1
ATOM 757 C C . GLN A 1 90 ? -17.139 7.800 27.189 1.00 81.25 90 GLN A C 1
ATOM 759 O O . GLN A 1 90 ? -16.919 6.665 27.609 1.00 81.25 90 GLN A O 1
ATOM 764 N N . GLN A 1 91 ? -18.030 8.620 27.752 1.00 84.56 91 GLN A N 1
ATOM 765 C CA . GLN A 1 91 ? -18.810 8.251 28.927 1.00 84.56 91 GLN A CA 1
ATOM 766 C C . GLN A 1 91 ? -19.775 7.099 28.629 1.00 84.56 91 GLN A C 1
ATOM 768 O O . GLN A 1 91 ? -19.807 6.131 29.381 1.00 84.56 91 GLN A O 1
ATOM 773 N N . GLY A 1 92 ? -20.484 7.133 27.496 1.00 84.00 92 GLY A N 1
ATOM 774 C CA . GLY A 1 92 ? -21.369 6.040 27.088 1.00 84.00 92 GLY A CA 1
ATOM 775 C C . GLY A 1 92 ? -20.632 4.706 26.927 1.00 84.00 92 GLY A C 1
ATOM 776 O O . GLY A 1 92 ? -21.139 3.656 27.325 1.00 84.00 92 GLY A O 1
ATOM 777 N N . ILE A 1 93 ? -19.400 4.727 26.408 1.00 82.75 93 ILE A N 1
ATOM 778 C CA . ILE A 1 93 ? -18.556 3.527 26.310 1.00 82.75 93 ILE A CA 1
ATOM 779 C C . ILE A 1 93 ? -18.122 3.037 27.696 1.00 82.75 93 ILE A C 1
ATOM 781 O O . ILE A 1 93 ? -18.171 1.831 27.943 1.00 82.75 93 ILE A O 1
ATOM 785 N N . LEU A 1 94 ? -17.713 3.935 28.598 1.00 85.56 94 LEU A N 1
ATOM 786 C CA . LEU A 1 94 ? -17.350 3.572 29.973 1.00 85.56 94 LEU A CA 1
ATOM 787 C C . LEU A 1 94 ? -18.535 2.949 30.716 1.00 85.56 94 LEU A C 1
ATOM 789 O O . LEU A 1 94 ? -18.383 1.881 31.308 1.00 85.56 94 LEU A O 1
ATOM 793 N N . ASP A 1 95 ? -19.723 3.535 30.579 1.00 86.38 95 ASP A N 1
ATOM 794 C CA . ASP A 1 95 ? -20.954 3.014 31.170 1.00 86.38 95 ASP A CA 1
ATOM 795 C C . ASP A 1 95 ? -21.276 1.611 30.629 1.00 86.38 95 ASP A C 1
ATOM 797 O O . ASP A 1 95 ? -21.644 0.714 31.388 1.00 86.38 95 ASP A O 1
ATOM 801 N N . ILE A 1 96 ? -21.090 1.365 29.326 1.00 83.88 96 ILE A N 1
ATOM 802 C CA . ILE A 1 96 ? -21.266 0.031 28.728 1.00 83.88 96 ILE A CA 1
ATOM 803 C C . ILE A 1 96 ? -20.245 -0.969 29.286 1.00 83.88 96 ILE A C 1
ATOM 805 O O . ILE A 1 96 ? -20.610 -2.107 29.604 1.00 83.88 96 ILE A O 1
ATOM 809 N N . LEU A 1 97 ? -18.975 -0.576 29.387 1.00 82.12 97 LEU A N 1
ATOM 810 C CA . LEU A 1 97 ? -17.905 -1.433 29.897 1.00 82.12 97 LEU A CA 1
ATOM 811 C C . LEU A 1 97 ? -18.144 -1.813 31.362 1.00 82.12 97 LEU A C 1
ATOM 813 O O . LEU A 1 97 ? -18.019 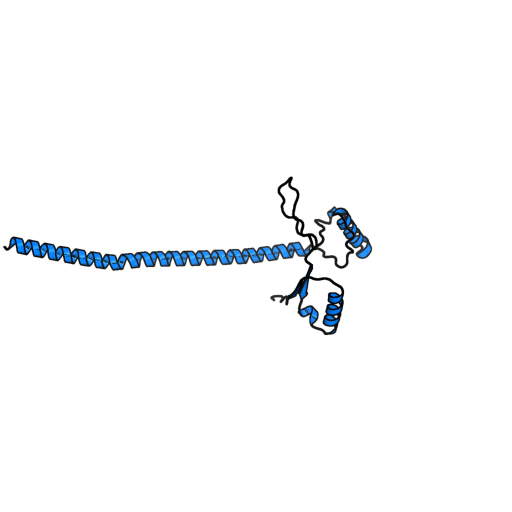-2.987 31.716 1.00 82.12 97 LEU A O 1
ATOM 817 N N . GLU A 1 98 ? -18.560 -0.862 32.191 1.00 86.25 98 GLU A N 1
ATOM 818 C CA . GLU A 1 98 ? -18.822 -1.106 33.605 1.00 86.25 98 GLU A CA 1
ATOM 819 C C . GLU A 1 98 ? -20.133 -1.879 33.807 1.00 86.25 98 GLU A C 1
ATOM 821 O O . GLU A 1 98 ? -20.133 -2.953 34.410 1.00 86.25 98 GLU A O 1
ATOM 826 N N . GLN A 1 99 ? -21.248 -1.396 33.250 1.00 85.75 99 GLN A N 1
ATOM 827 C CA . GLN A 1 99 ? -22.576 -1.950 33.534 1.00 85.75 99 GLN A CA 1
ATOM 828 C C . GLN A 1 99 ? -22.848 -3.273 32.815 1.00 85.75 99 GLN A C 1
ATOM 830 O O . GLN A 1 99 ? -23.467 -4.168 33.390 1.00 85.75 99 GLN A O 1
ATOM 835 N N . LYS A 1 100 ? -22.432 -3.406 31.547 1.00 81.44 100 LYS A N 1
ATOM 836 C CA . LYS A 1 100 ? -22.736 -4.601 30.737 1.00 81.44 100 LYS A CA 1
ATOM 837 C C . LYS A 1 100 ? -21.604 -5.620 30.737 1.00 81.44 100 LYS A C 1
ATOM 839 O O . LYS A 1 100 ? -21.887 -6.810 30.618 1.00 81.44 100 LYS A O 1
ATOM 844 N N . MET A 1 101 ? -20.347 -5.180 30.838 1.00 77.19 101 MET A N 1
ATOM 845 C CA . MET A 1 101 ? -19.187 -6.083 30.808 1.00 77.19 101 MET A CA 1
ATOM 846 C C . MET A 1 101 ? -18.531 -6.303 32.177 1.00 77.19 101 MET A C 1
ATOM 848 O O . MET A 1 101 ? -17.722 -7.222 32.299 1.00 77.19 101 MET A O 1
ATOM 852 N N . GLY A 1 102 ? -18.881 -5.522 33.207 1.00 81.06 102 GLY A N 1
ATOM 853 C CA . GLY A 1 102 ? -18.297 -5.646 34.547 1.00 81.06 102 GLY A CA 1
ATOM 854 C C . GLY A 1 102 ? -16.814 -5.268 34.604 1.00 81.06 102 GLY A C 1
ATOM 855 O O . GLY A 1 102 ? -16.082 -5.766 35.460 1.00 81.06 102 GLY A O 1
ATOM 856 N N . LEU A 1 103 ? -16.348 -4.442 33.664 1.00 79.06 103 LEU A N 1
ATOM 857 C CA . LEU A 1 103 ? -14.959 -4.007 33.568 1.00 79.06 103 LEU A CA 1
ATOM 858 C C . LEU A 1 103 ? -14.801 -2.633 34.215 1.00 79.06 103 LEU A C 1
ATOM 860 O O . LEU A 1 103 ? -15.434 -1.668 33.801 1.00 79.06 103 LEU A O 1
ATOM 864 N N . ASN A 1 104 ? -13.916 -2.543 35.207 1.00 80.62 104 ASN A N 1
ATOM 865 C CA . ASN A 1 104 ? -13.538 -1.268 35.805 1.00 80.62 104 ASN A CA 1
ATOM 866 C C . ASN A 1 104 ? -12.483 -0.595 34.913 1.00 80.62 104 ASN A C 1
ATOM 868 O O . ASN A 1 104 ? -11.314 -0.993 34.908 1.00 80.62 104 ASN A O 1
ATOM 872 N N . CYS A 1 105 ? -12.918 0.371 34.109 1.00 76.06 105 CYS A N 1
ATOM 873 C CA . CYS A 1 105 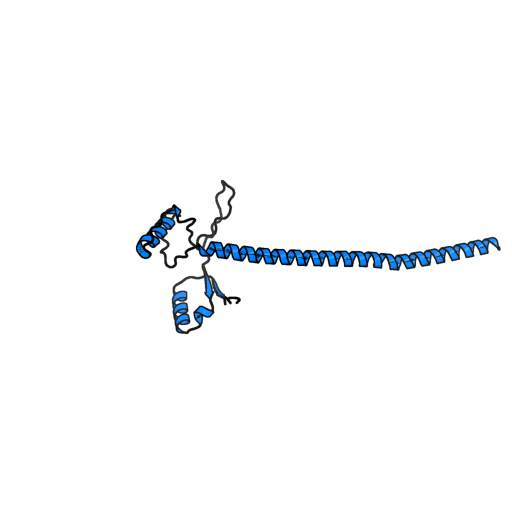? -12.075 1.143 33.205 1.00 76.06 105 CYS A CA 1
ATOM 874 C C . CYS A 1 105 ? -12.241 2.634 33.496 1.00 76.06 105 CYS A C 1
ATOM 876 O O . CYS A 1 105 ? -13.343 3.099 33.756 1.00 76.06 105 CYS A O 1
ATOM 878 N N . ASN A 1 106 ? -11.143 3.380 33.403 1.00 80.50 106 ASN A N 1
ATOM 879 C CA . ASN A 1 106 ? -11.130 4.834 33.523 1.00 80.50 106 ASN A CA 1
ATOM 880 C C . ASN A 1 106 ? -10.910 5.480 32.151 1.00 80.50 106 ASN A C 1
ATOM 882 O O . ASN A 1 106 ? -10.438 4.835 31.212 1.00 80.50 106 ASN A O 1
ATOM 886 N N . GLU A 1 107 ? -11.153 6.787 32.052 1.00 74.44 107 GLU A N 1
ATOM 887 C CA . GLU A 1 107 ? -10.926 7.569 30.829 1.00 74.44 107 GLU A CA 1
ATOM 888 C C . GLU A 1 107 ? -9.511 7.403 30.252 1.00 74.44 107 GLU A C 1
ATOM 890 O O . GLU A 1 107 ? -9.343 7.331 29.041 1.00 74.44 107 GLU A O 1
ATOM 895 N N . THR A 1 108 ? -8.493 7.261 31.106 1.00 79.38 108 THR A N 1
ATOM 896 C CA . THR A 1 108 ? -7.089 7.080 30.696 1.00 79.38 108 THR A CA 1
ATOM 897 C C . THR A 1 108 ? -6.796 5.719 30.064 1.00 79.38 108 THR A C 1
ATOM 899 O O . THR A 1 108 ? -5.728 5.528 29.484 1.00 79.38 108 THR A O 1
ATOM 902 N N . ASN A 1 109 ? -7.716 4.758 30.180 1.00 76.62 109 ASN A N 1
ATOM 903 C CA . ASN A 1 109 ? -7.611 3.456 29.527 1.00 76.62 109 ASN A CA 1
ATOM 904 C C . ASN A 1 109 ? -8.124 3.479 28.082 1.00 76.62 109 ASN A C 1
ATOM 906 O O . ASN A 1 109 ? -7.856 2.537 27.336 1.00 76.62 109 ASN A O 1
ATOM 910 N N . ILE A 1 110 ? -8.834 4.540 27.689 1.00 75.88 110 ILE A N 1
ATOM 911 C CA . ILE A 1 110 ? -9.337 4.745 26.335 1.00 75.88 110 ILE A CA 1
ATOM 912 C C . ILE A 1 110 ? -8.388 5.715 25.630 1.00 75.88 110 ILE A C 1
ATOM 914 O O . ILE A 1 110 ? -8.299 6.884 25.985 1.00 75.88 110 ILE A O 1
ATOM 918 N N . GLU A 1 111 ? -7.659 5.213 24.633 1.00 75.81 111 GLU A N 1
ATOM 919 C CA . GLU A 1 111 ? -6.743 6.037 23.833 1.00 75.81 111 GLU A CA 1
ATOM 920 C C . GLU A 1 111 ? -7.518 6.963 22.883 1.00 75.81 111 GLU A C 1
ATOM 922 O O . GLU A 1 111 ? -7.214 8.147 22.786 1.00 75.81 111 GLU A O 1
ATOM 927 N N . GLU A 1 112 ? -8.550 6.434 22.220 1.00 74.62 112 GLU A N 1
ATOM 928 C CA . GLU A 1 112 ? -9.428 7.191 21.329 1.00 74.62 112 GLU A CA 1
ATOM 929 C C . GLU A 1 112 ? -10.779 6.473 21.186 1.00 74.62 112 GLU A C 1
ATOM 931 O O . GLU A 1 112 ? -10.832 5.247 21.042 1.00 74.62 112 GLU A O 1
ATOM 936 N N . ALA A 1 113 ? -11.874 7.235 21.199 1.00 72.12 113 ALA A N 1
ATOM 937 C CA . ALA A 1 113 ? -13.219 6.759 20.891 1.00 72.12 113 ALA A CA 1
ATOM 938 C C . ALA A 1 113 ? -13.770 7.488 19.661 1.00 72.12 113 ALA A C 1
ATOM 940 O O . ALA A 1 113 ? -13.851 8.715 19.629 1.00 72.12 113 ALA A O 1
ATOM 941 N N . THR A 1 114 ? -14.172 6.741 18.635 1.00 70.81 114 THR A N 1
ATOM 942 C CA . THR A 1 114 ? -14.741 7.330 17.422 1.00 70.81 114 THR A CA 1
ATOM 943 C C . THR A 1 114 ? -15.865 6.473 16.865 1.00 70.81 114 THR A C 1
ATOM 945 O O . THR A 1 114 ? -15.787 5.241 16.869 1.00 70.81 114 THR A O 1
ATOM 948 N N . SER A 1 115 ? -16.907 7.131 16.363 1.00 65.44 115 SER A N 1
ATOM 949 C CA . SER A 1 115 ? -17.965 6.469 15.607 1.00 65.44 115 SER A CA 1
ATOM 950 C C . SER A 1 115 ? -17.507 6.312 14.155 1.00 65.44 115 SER A C 1
ATOM 952 O O . SER A 1 115 ? -17.087 7.299 13.546 1.00 65.44 115 SER A O 1
ATOM 954 N N . PRO A 1 116 ? -17.635 5.120 13.545 1.00 58.34 116 PRO A N 1
ATOM 955 C CA . PRO A 1 116 ? -17.186 4.871 12.171 1.00 58.34 116 PRO A CA 1
ATOM 956 C C . PRO A 1 116 ? -17.898 5.744 11.121 1.00 58.34 116 PRO A C 1
ATOM 958 O O . PRO A 1 116 ? -17.403 5.879 10.005 1.00 58.34 116 PRO A O 1
ATOM 961 N N . ASN A 1 117 ? -19.031 6.355 11.486 1.00 53.09 117 ASN A N 1
ATOM 962 C CA . ASN A 1 117 ? -19.833 7.238 10.638 1.00 53.09 117 ASN A CA 1
ATOM 963 C C . ASN A 1 117 ? -19.354 8.704 10.623 1.00 53.09 117 ASN A C 1
ATOM 965 O O . ASN A 1 117 ? -19.836 9.483 9.800 1.00 53.09 117 ASN A O 1
ATOM 969 N N . LYS A 1 118 ? -18.414 9.115 11.492 1.00 49.97 118 LYS A N 1
ATOM 970 C CA . LYS A 1 118 ? -17.800 10.447 11.382 1.00 49.97 118 LYS A CA 1
ATOM 971 C C . LYS A 1 118 ? -16.682 10.391 10.335 1.00 49.97 118 LYS A C 1
ATOM 973 O O . LYS A 1 118 ? -15.768 9.577 10.478 1.00 49.97 118 LYS A O 1
ATOM 978 N N . PRO A 1 119 ? -16.728 11.227 9.279 1.00 41.75 119 PRO A N 1
ATOM 979 C CA . PRO A 1 119 ? -15.644 11.272 8.310 1.00 41.75 119 PRO A CA 1
ATOM 980 C C . PRO A 1 119 ? -14.333 11.610 9.036 1.00 41.75 119 PRO A C 1
ATOM 982 O O . PRO A 1 119 ? -14.356 12.392 9.992 1.00 41.75 119 PRO A O 1
ATOM 985 N N . PRO A 1 120 ? -13.195 11.031 8.610 1.00 43.72 120 PRO A N 1
ATOM 986 C CA . PRO A 1 120 ? -11.911 11.307 9.238 1.00 43.72 120 PRO A CA 1
ATOM 987 C C . PRO A 1 120 ? -11.665 12.816 9.278 1.00 43.72 120 PRO A C 1
ATOM 989 O O . PRO A 1 120 ? -11.914 13.515 8.289 1.00 43.72 120 PRO A O 1
ATOM 992 N N . ILE A 1 121 ? -11.178 13.310 10.421 1.00 45.09 121 ILE A N 1
ATOM 993 C CA . ILE A 1 121 ? -10.791 14.713 10.583 1.00 45.09 121 ILE A CA 1
ATOM 994 C C . ILE A 1 121 ? -9.722 15.004 9.530 1.00 45.09 121 ILE A C 1
ATOM 996 O O . ILE A 1 121 ? -8.611 14.474 9.576 1.00 45.09 121 ILE A O 1
ATOM 1000 N N . ARG A 1 122 ? -10.084 15.809 8.530 1.00 48.97 122 ARG A N 1
ATOM 1001 C CA . ARG A 1 122 ? -9.142 16.252 7.504 1.00 48.97 122 ARG A CA 1
ATOM 1002 C C . ARG A 1 122 ? -8.190 17.269 8.137 1.00 48.97 122 ARG A C 1
ATOM 1004 O O . ARG A 1 122 ? -8.646 18.086 8.934 1.00 48.97 122 ARG A O 1
ATOM 1011 N N . PRO A 1 123 ? -6.892 17.261 7.795 1.00 42.75 123 PRO A N 1
ATOM 1012 C CA . PRO A 1 123 ? -6.006 18.334 8.210 1.00 42.75 123 PRO A CA 1
ATOM 1013 C C . PRO A 1 123 ? -6.502 19.643 7.590 1.00 42.75 123 PRO A C 1
ATOM 1015 O O . PRO A 1 123 ? -6.479 19.815 6.373 1.00 42.75 123 PRO A O 1
ATOM 1018 N N . VAL A 1 124 ? -6.988 20.543 8.440 1.00 50.97 124 VAL A N 1
ATOM 1019 C CA . VAL A 1 124 ? -7.370 21.908 8.078 1.00 50.97 124 VAL A CA 1
ATOM 1020 C C . VAL A 1 124 ? -6.262 22.833 8.566 1.00 50.97 124 VAL A C 1
ATOM 1022 O O . VAL A 1 124 ? -5.731 22.653 9.664 1.00 50.97 124 VAL A O 1
ATOM 1025 N N . THR A 1 125 ? -5.881 23.815 7.754 1.00 49.28 125 THR A N 1
ATOM 1026 C CA . THR A 1 125 ? -4.903 24.829 8.156 1.00 49.28 125 THR A CA 1
ATOM 1027 C C . THR A 1 125 ? -5.412 25.545 9.407 1.00 49.28 125 THR A C 1
ATOM 1029 O O . THR A 1 125 ? -6.549 26.029 9.421 1.00 49.28 125 THR A O 1
ATOM 1032 N N . ALA A 1 126 ? -4.588 25.601 10.459 1.00 38.53 126 ALA A N 1
ATOM 1033 C CA . ALA A 1 126 ? -4.957 26.210 11.735 1.00 38.53 126 ALA A CA 1
ATOM 1034 C C . ALA A 1 126 ? -5.522 27.629 11.523 1.00 38.53 126 ALA A C 1
ATOM 1036 O O . ALA A 1 126 ? -4.851 28.484 10.947 1.00 38.53 126 ALA A O 1
ATOM 1037 N N . GLY A 1 127 ? -6.763 27.858 11.969 1.00 54.50 127 GLY A N 1
ATOM 1038 C CA . GLY A 1 127 ? -7.462 29.144 11.845 1.00 54.50 127 GLY A CA 1
ATOM 1039 C C . GLY A 1 127 ? -8.443 29.277 10.672 1.00 54.50 127 GLY A C 1
ATOM 1040 O O . GLY A 1 127 ? -8.950 30.374 10.454 1.00 54.50 127 GLY A O 1
ATOM 1041 N N . THR A 1 128 ? -8.741 28.206 9.926 1.00 47.94 128 THR A N 1
ATOM 1042 C CA . THR A 1 128 ? -9.745 28.234 8.842 1.00 47.94 128 THR A CA 1
ATOM 1043 C C . THR A 1 128 ? -10.958 27.350 9.149 1.00 47.94 128 THR A C 1
ATOM 1045 O O . THR A 1 128 ? -10.814 26.273 9.724 1.00 47.94 128 THR A O 1
ATOM 1048 N N . ASN A 1 129 ? -12.158 27.820 8.788 1.00 51.66 129 ASN A N 1
ATOM 1049 C CA . ASN A 1 129 ? -13.413 27.074 8.943 1.00 51.66 129 ASN A CA 1
ATOM 1050 C C . ASN A 1 129 ? -13.670 26.209 7.694 1.00 51.66 129 ASN A C 1
ATOM 1052 O O . ASN A 1 129 ? -13.527 26.696 6.573 1.00 51.66 129 ASN A O 1
ATOM 1056 N N . ASP A 1 130 ? -14.052 24.939 7.877 1.00 51.69 130 ASP A N 1
ATOM 1057 C CA . ASP A 1 130 ? -14.401 24.029 6.772 1.00 51.69 130 ASP A CA 1
ATOM 1058 C C . ASP A 1 130 ? -15.738 24.464 6.144 1.00 51.69 130 ASP A C 1
ATOM 1060 O O . ASP A 1 130 ? -16.792 24.408 6.778 1.00 51.69 130 ASP A O 1
ATOM 1064 N N . HIS A 1 131 ? -15.686 24.938 4.898 1.00 54.06 131 HIS A N 1
ATOM 1065 C CA . HIS A 1 131 ? -16.840 25.477 4.177 1.00 54.06 131 HIS A CA 1
ATOM 1066 C C . HIS A 1 131 ? -17.626 24.424 3.374 1.00 54.06 131 HIS A C 1
ATOM 1068 O O . HIS A 1 131 ? -18.574 24.803 2.687 1.00 54.06 131 HIS A O 1
ATOM 1074 N N . ASN A 1 132 ? -17.278 23.129 3.429 1.00 53.22 132 ASN A N 1
ATOM 1075 C CA . ASN A 1 132 ? -18.011 22.100 2.679 1.00 53.22 132 ASN A CA 1
ATOM 1076 C C . ASN A 1 132 ? -18.146 20.758 3.434 1.00 53.22 132 ASN A C 1
ATOM 1078 O O . ASN A 1 132 ? -17.483 19.769 3.085 1.00 53.22 132 ASN A O 1
ATOM 1082 N N . PRO A 1 133 ? -19.015 20.685 4.461 1.00 48.62 133 PRO A N 1
ATOM 1083 C CA . PRO A 1 133 ? -19.366 19.413 5.079 1.00 48.62 133 PRO A CA 1
ATOM 1084 C C . PRO A 1 133 ? -20.145 18.534 4.079 1.00 48.62 133 PRO A C 1
ATOM 1086 O O . PRO A 1 133 ? -20.968 19.053 3.321 1.00 48.62 133 PRO A O 1
ATOM 1089 N N . PRO A 1 134 ? -19.916 17.207 4.044 1.00 50.25 134 PRO A N 1
ATOM 1090 C CA . PRO A 1 134 ? -20.749 16.316 3.245 1.00 50.25 134 PRO A CA 1
ATOM 1091 C C . PRO A 1 134 ? -22.196 16.405 3.749 1.00 50.25 134 PRO A C 1
ATOM 1093 O O . PRO A 1 134 ? -22.477 16.101 4.904 1.00 50.25 134 PRO A O 1
ATOM 1096 N N . LEU A 1 135 ? -23.097 16.861 2.876 1.00 52.12 135 LEU A N 1
ATOM 1097 C CA . LEU A 1 135 ? -24.496 17.147 3.210 1.00 52.12 135 LEU A CA 1
ATOM 1098 C C . LEU A 1 135 ? -25.321 15.892 3.530 1.00 52.12 135 LEU A C 1
ATOM 1100 O O . LEU A 1 135 ? -26.338 16.025 4.194 1.00 52.12 135 LEU A O 1
ATOM 1104 N N . ASN A 1 136 ? -24.880 14.700 3.108 1.00 54.53 136 ASN A N 1
ATOM 1105 C CA . ASN A 1 136 ? -25.509 13.423 3.444 1.00 54.53 136 ASN A CA 1
ATOM 1106 C C . ASN A 1 136 ? -24.431 12.349 3.697 1.00 54.53 136 ASN A C 1
ATOM 1108 O O . ASN A 1 136 ? -23.520 12.211 2.872 1.00 54.53 136 ASN A O 1
ATOM 1112 N N . PRO A 1 137 ? -24.505 11.589 4.803 1.00 56.06 137 PRO A N 1
ATOM 1113 C CA . PRO A 1 137 ? -23.635 10.440 5.027 1.00 56.06 137 PRO A CA 1
ATOM 1114 C C . PRO A 1 137 ? -23.960 9.335 4.011 1.00 56.06 137 PRO A C 1
ATOM 1116 O O . PRO A 1 137 ? -25.101 8.900 3.904 1.00 56.06 137 PRO A O 1
ATOM 1119 N N . LEU A 1 138 ? -22.956 8.894 3.251 1.00 52.25 138 LEU A N 1
ATOM 1120 C CA . LEU A 1 138 ? -23.075 7.758 2.336 1.00 52.25 138 LEU A CA 1
ATOM 1121 C C . LEU A 1 138 ? -22.997 6.462 3.150 1.00 52.25 138 LEU A C 1
ATOM 1123 O O . LEU A 1 138 ? -21.943 6.148 3.709 1.00 52.25 138 LEU A O 1
ATOM 1127 N N . TYR A 1 139 ? -24.084 5.694 3.203 1.00 53.97 139 TYR A N 1
ATOM 1128 C CA . TYR A 1 139 ? -24.109 4.441 3.958 1.00 53.97 139 TYR A CA 1
ATOM 1129 C C . TYR A 1 139 ? -23.677 3.271 3.065 1.00 53.97 139 TYR A C 1
ATOM 1131 O O . TYR A 1 139 ? -24.447 2.781 2.236 1.00 53.97 139 TYR A O 1
ATOM 1139 N N . ILE A 1 140 ? -22.435 2.811 3.246 1.00 55.38 140 ILE A N 1
ATOM 1140 C CA . ILE A 1 140 ? -21.876 1.644 2.548 1.00 55.38 140 ILE A CA 1
ATOM 1141 C C . ILE A 1 140 ? -21.810 0.467 3.521 1.00 55.38 140 ILE A C 1
ATOM 1143 O O . ILE A 1 140 ? -21.131 0.550 4.544 1.00 55.38 140 ILE A O 1
ATOM 1147 N N . CYS A 1 141 ? -22.438 -0.660 3.181 1.00 56.56 141 CYS A N 1
ATOM 1148 C CA . CYS A 1 141 ? -22.219 -1.919 3.893 1.00 56.56 141 CYS A CA 1
ATOM 1149 C C . CYS A 1 141 ? -21.574 -2.961 2.972 1.00 56.56 141 CYS A C 1
ATOM 1151 O O . CYS A 1 141 ? -21.892 -3.059 1.786 1.00 56.56 141 CYS A O 1
ATOM 1153 N N . THR A 1 142 ? -20.632 -3.740 3.514 1.00 56.22 142 THR A N 1
ATOM 1154 C CA . THR A 1 142 ? -20.023 -4.869 2.800 1.00 56.22 142 THR A CA 1
ATOM 1155 C C . THR A 1 142 ? -20.253 -6.158 3.576 1.00 56.22 142 THR A C 1
ATOM 1157 O O . THR A 1 142 ? -19.907 -6.255 4.751 1.00 56.22 142 THR A O 1
ATOM 1160 N N . TYR A 1 143 ? -20.858 -7.149 2.923 1.00 64.38 143 TYR A N 1
ATOM 1161 C CA . TYR A 1 143 ? -21.165 -8.447 3.518 1.00 64.38 143 TYR A CA 1
ATOM 1162 C C . TYR A 1 143 ? -20.243 -9.531 2.970 1.00 64.38 143 TYR A C 1
ATOM 1164 O O . TYR A 1 143 ? -19.937 -9.581 1.775 1.00 64.38 143 TYR A O 1
ATOM 1172 N N . ASN A 1 144 ? -19.812 -10.434 3.854 1.00 69.69 144 ASN A N 1
ATOM 1173 C CA . ASN A 1 144 ? -19.058 -11.606 3.439 1.00 69.69 144 ASN A CA 1
ATOM 1174 C C . ASN A 1 144 ? -20.006 -12.625 2.800 1.00 69.69 144 ASN A C 1
ATOM 1176 O O . ASN A 1 144 ? -20.905 -13.127 3.474 1.00 69.69 144 ASN A O 1
ATOM 1180 N N . ALA A 1 145 ? -19.767 -12.983 1.539 1.00 68.75 145 ALA A N 1
ATOM 1181 C CA . ALA A 1 145 ? -20.595 -13.951 0.818 1.00 68.75 145 ALA A CA 1
ATOM 1182 C C . ALA A 1 145 ? -20.695 -15.317 1.535 1.00 68.75 145 ALA A C 1
ATOM 1184 O O . ALA A 1 145 ? -21.717 -15.989 1.440 1.00 68.75 145 ALA A O 1
ATOM 1185 N N . ARG A 1 146 ? -19.680 -15.715 2.323 1.00 66.31 146 ARG A N 1
ATOM 1186 C CA . ARG A 1 146 ? -19.737 -16.952 3.128 1.00 66.31 146 ARG A CA 1
ATOM 1187 C C . ARG A 1 146 ? -20.734 -16.895 4.282 1.00 66.31 146 ARG A C 1
ATOM 1189 O O . ARG A 1 146 ? -21.203 -17.937 4.724 1.00 66.31 146 ARG A O 1
ATOM 1196 N N . SER A 1 147 ? -21.047 -15.706 4.783 1.00 65.31 147 SER A N 1
ATOM 1197 C CA . SER A 1 147 ? -22.027 -15.543 5.860 1.00 65.31 147 SER A CA 1
ATOM 1198 C C . SER A 1 147 ? -23.468 -15.738 5.373 1.00 65.31 147 SER A C 1
ATOM 1200 O O . SER A 1 147 ? -24.367 -15.828 6.199 1.00 65.31 147 SER A O 1
ATOM 1202 N N . LEU A 1 148 ? -23.679 -15.837 4.054 1.00 72.19 148 LEU A N 1
ATOM 1203 C CA . LEU A 1 148 ? -24.979 -15.992 3.394 1.00 72.19 148 LEU A CA 1
ATOM 1204 C C . LEU A 1 148 ? -25.186 -17.406 2.813 1.00 72.19 148 LEU A C 1
ATOM 1206 O O . LEU A 1 148 ? -25.976 -17.588 1.895 1.00 72.19 148 LEU A O 1
ATOM 1210 N N . LEU A 1 149 ? -24.441 -18.408 3.295 1.00 77.44 149 LEU A N 1
ATOM 1211 C CA . LEU A 1 149 ? -24.444 -19.764 2.723 1.00 77.44 149 LEU A CA 1
ATOM 1212 C C . LEU A 1 149 ? -25.674 -20.612 3.080 1.00 77.44 149 LEU A C 1
ATOM 1214 O O . LEU A 1 149 ? -25.862 -21.657 2.463 1.00 77.44 149 LEU A O 1
ATOM 1218 N N . SER A 1 150 ? -26.476 -20.210 4.068 1.00 82.06 150 SER A N 1
ATOM 1219 C CA . SER A 1 150 ? -27.711 -20.912 4.426 1.00 82.06 150 SER A CA 1
ATOM 1220 C C . SER A 1 150 ? -28.941 -20.057 4.149 1.00 82.06 150 SER A C 1
ATOM 1222 O O . SER A 1 150 ? -28.901 -18.830 4.265 1.00 82.06 150 SER A O 1
ATOM 1224 N N . ASP A 1 151 ? -30.051 -20.725 3.838 1.00 81.75 151 ASP A N 1
ATOM 1225 C CA . ASP A 1 151 ? -31.331 -20.073 3.545 1.00 81.75 151 ASP A CA 1
ATOM 1226 C C . ASP A 1 151 ? -31.835 -19.238 4.729 1.00 81.75 151 ASP A C 1
ATOM 1228 O O . ASP A 1 151 ? -32.353 -18.140 4.541 1.00 81.75 151 ASP A O 1
ATOM 1232 N N . GLU A 1 152 ? -31.595 -19.697 5.959 1.00 77.94 152 GLU A N 1
ATOM 1233 C CA . GLU A 1 152 ? -31.898 -18.951 7.187 1.00 77.94 152 GLU A CA 1
ATOM 1234 C C . GLU A 1 152 ? -31.126 -17.627 7.255 1.00 77.94 152 GLU A C 1
ATOM 1236 O O . GLU A 1 152 ? -31.703 -16.581 7.545 1.00 77.94 152 GLU A O 1
ATOM 1241 N N . ARG A 1 153 ? -29.831 -17.638 6.914 1.00 73.19 153 ARG A N 1
ATOM 1242 C CA . ARG A 1 153 ? -28.985 -16.434 6.921 1.00 73.19 153 ARG A CA 1
ATOM 1243 C C . ARG A 1 153 ? -29.332 -15.481 5.786 1.00 73.19 153 ARG A C 1
ATOM 1245 O O . ARG A 1 153 ? -29.238 -14.270 5.966 1.00 73.19 153 ARG A O 1
ATOM 1252 N N . LEU A 1 154 ? -29.758 -16.004 4.636 1.00 78.44 154 LEU A N 1
ATOM 1253 C CA . LEU A 1 154 ? -30.297 -15.198 3.540 1.00 78.44 154 LEU A CA 1
ATOM 1254 C C . LEU A 1 154 ? -31.612 -14.520 3.935 1.00 78.44 154 LEU A C 1
ATOM 1256 O O . LEU A 1 154 ? -31.827 -13.362 3.578 1.00 78.44 154 LEU A O 1
ATOM 1260 N N . LEU A 1 155 ? -32.470 -15.214 4.685 1.00 79.88 155 LEU A N 1
ATOM 1261 C CA . LEU A 1 155 ? -33.731 -14.666 5.174 1.00 79.88 155 LEU A CA 1
ATOM 1262 C C . LEU A 1 155 ? -33.495 -13.570 6.224 1.00 79.88 155 LEU A C 1
ATOM 1264 O O . LEU A 1 155 ? -34.068 -12.488 6.106 1.00 79.88 155 LEU A O 1
ATOM 1268 N N . GLU A 1 156 ? -32.600 -13.811 7.188 1.00 73.50 156 GLU A N 1
ATOM 1269 C CA . GLU A 1 156 ? -32.159 -12.811 8.173 1.00 73.50 156 GLU A CA 1
ATOM 1270 C C . GLU A 1 156 ? -31.547 -11.582 7.490 1.00 73.50 156 GLU A C 1
ATOM 1272 O O . GLU A 1 156 ? -31.881 -10.447 7.825 1.00 73.50 156 GLU A O 1
ATOM 1277 N N . PHE A 1 157 ? -30.686 -11.795 6.492 1.00 76.56 157 PHE A N 1
ATOM 1278 C CA . PHE A 1 157 ? -30.066 -10.724 5.717 1.00 76.56 157 PHE A CA 1
ATOM 1279 C C . PHE A 1 157 ? -31.093 -9.910 4.928 1.00 76.56 157 PHE A C 1
ATOM 1281 O O . PHE A 1 157 ? -31.039 -8.681 4.931 1.00 76.56 157 PHE A O 1
ATOM 1288 N N . LYS A 1 158 ? -32.056 -10.578 4.285 1.00 78.56 158 LYS A N 1
ATOM 1289 C CA . LYS A 1 158 ? -33.149 -9.926 3.560 1.00 78.56 158 LYS A CA 1
ATOM 1290 C C . LYS A 1 158 ? -33.980 -9.046 4.491 1.00 78.56 158 LYS A C 1
ATOM 1292 O O . LYS A 1 158 ? -34.261 -7.904 4.138 1.00 78.56 158 LYS A O 1
ATOM 1297 N N . ASP A 1 159 ? -34.339 -9.556 5.666 1.00 75.50 159 ASP A N 1
ATOM 1298 C CA . ASP A 1 159 ? -35.141 -8.820 6.646 1.00 75.50 159 ASP A CA 1
ATOM 1299 C C . ASP A 1 159 ? -34.356 -7.653 7.276 1.00 75.50 159 ASP A C 1
ATOM 1301 O O . ASP A 1 159 ? -34.913 -6.585 7.529 1.00 75.50 159 ASP A O 1
ATOM 1305 N N . ALA A 1 160 ? -33.041 -7.818 7.458 1.00 64.56 160 ALA A N 1
ATOM 1306 C CA . ALA A 1 160 ? -32.142 -6.769 7.930 1.00 64.56 160 ALA A CA 1
ATOM 1307 C C . ALA A 1 160 ? -31.926 -5.656 6.890 1.00 64.56 160 ALA A C 1
ATOM 1309 O O . ALA A 1 160 ? -31.972 -4.484 7.252 1.00 64.56 160 ALA A O 1
ATOM 1310 N N . ILE A 1 161 ? -31.745 -5.984 5.602 1.00 68.00 161 ILE A N 1
ATOM 1311 C CA . ILE A 1 161 ? -31.627 -4.974 4.531 1.00 68.00 161 ILE A CA 1
ATOM 1312 C C . ILE A 1 161 ? -32.917 -4.174 4.394 1.00 68.00 161 ILE A C 1
ATOM 1314 O O . ILE A 1 161 ? -32.871 -2.964 4.206 1.00 68.00 161 ILE A O 1
ATOM 1318 N N . TRP A 1 162 ? -34.074 -4.829 4.497 1.00 71.06 162 TRP A N 1
ATOM 1319 C CA . TRP A 1 162 ? -35.362 -4.157 4.322 1.00 71.06 162 TRP A CA 1
ATOM 1320 C C . TRP A 1 162 ? -35.636 -3.073 5.372 1.00 71.06 162 TRP A C 1
ATOM 1322 O O . TRP A 1 162 ? -36.455 -2.187 5.143 1.00 71.06 162 TRP A O 1
ATOM 1332 N N . LYS A 1 163 ? -34.936 -3.127 6.509 1.00 63.00 163 LYS A N 1
ATOM 1333 C CA . LYS A 1 163 ? -35.069 -2.186 7.625 1.00 63.00 163 LYS A CA 1
ATOM 1334 C C . LYS A 1 163 ? -34.061 -1.030 7.579 1.00 63.00 163 LYS A C 1
ATOM 1336 O O . LYS A 1 163 ? -34.130 -0.169 8.451 1.00 63.00 163 LYS A O 1
ATOM 1341 N N . ILE A 1 164 ? -33.131 -0.992 6.615 1.00 59.53 164 ILE A N 1
ATOM 1342 C CA . ILE A 1 164 ? -32.010 -0.035 6.619 1.00 59.53 164 ILE A CA 1
ATOM 1343 C C . ILE A 1 164 ? -31.852 0.657 5.254 1.00 59.53 164 ILE A C 1
ATOM 1345 O O . ILE A 1 164 ? -31.867 0.012 4.209 1.00 59.53 164 ILE A O 1
ATOM 1349 N N . HIS A 1 165 ? -31.664 1.981 5.258 1.00 55.22 165 HIS A N 1
ATOM 1350 C CA . HIS A 1 165 ? -31.431 2.793 4.057 1.00 55.22 165 HIS A CA 1
ATOM 1351 C C . HIS A 1 165 ? -29.931 2.818 3.700 1.00 55.22 165 HIS A C 1
ATOM 1353 O O . HIS A 1 165 ? -29.196 3.696 4.146 1.00 55.22 165 HIS A O 1
ATOM 1359 N N . TYR A 1 166 ? -29.461 1.840 2.919 1.00 61.03 166 TYR A N 1
ATOM 1360 C CA . TYR A 1 166 ? -28.098 1.827 2.365 1.00 61.03 166 TYR A CA 1
ATOM 1361 C C . TYR A 1 166 ? -28.089 2.297 0.908 1.00 61.03 166 TYR A C 1
ATOM 1363 O O . TYR A 1 166 ? -28.885 1.814 0.105 1.00 61.03 166 TYR A O 1
ATOM 1371 N N . ASP A 1 167 ? -27.147 3.173 0.549 1.00 52.97 167 ASP A N 1
ATOM 1372 C CA . ASP A 1 167 ? -26.987 3.657 -0.831 1.00 52.97 167 ASP A CA 1
ATOM 1373 C C . ASP A 1 167 ? -26.181 2.673 -1.697 1.00 52.97 167 ASP A C 1
ATOM 1375 O O . ASP A 1 167 ? -26.382 2.583 -2.908 1.00 52.97 167 ASP A O 1
ATOM 1379 N N . VAL A 1 168 ? -25.260 1.913 -1.084 1.00 49.94 168 VAL A N 1
ATOM 1380 C CA . VAL A 1 168 ? -24.424 0.915 -1.771 1.00 49.94 168 VAL A CA 1
ATOM 1381 C C . VAL A 1 168 ? -24.227 -0.322 -0.890 1.00 49.94 168 VAL A C 1
ATOM 1383 O O . VAL A 1 168 ? -23.697 -0.235 0.218 1.00 49.94 168 VAL A O 1
ATOM 1386 N N . ILE A 1 169 ? -24.595 -1.496 -1.414 1.00 61.25 169 ILE A N 1
ATOM 1387 C CA . ILE A 1 169 ? -24.381 -2.802 -0.772 1.00 61.25 169 ILE A CA 1
ATOM 1388 C C . ILE A 1 169 ? -23.343 -3.585 -1.580 1.00 61.25 169 ILE A C 1
ATOM 1390 O O . ILE A 1 169 ? -23.574 -3.927 -2.739 1.00 61.25 169 ILE A O 1
ATOM 1394 N N . GLY A 1 170 ? -22.196 -3.885 -0.970 1.00 60.75 170 GLY A N 1
ATOM 1395 C CA . GLY A 1 170 ? -21.150 -4.718 -1.567 1.00 60.75 170 GLY A CA 1
ATOM 1396 C C . GLY A 1 170 ? -21.160 -6.148 -1.024 1.00 60.75 170 GLY A C 1
ATOM 1397 O O . GLY A 1 170 ? -21.242 -6.361 0.183 1.00 60.75 170 GLY A O 1
ATOM 1398 N N . LEU A 1 171 ? -21.011 -7.144 -1.898 1.00 66.81 171 LEU A N 1
ATOM 1399 C CA . LEU A 1 171 ? -20.751 -8.534 -1.508 1.00 66.81 171 LEU A CA 1
ATOM 1400 C C . LEU A 1 171 ? -19.296 -8.876 -1.824 1.00 66.81 171 LEU A C 1
ATOM 1402 O O . LEU A 1 171 ? -18.866 -8.755 -2.970 1.00 66.81 171 LEU A O 1
ATOM 1406 N N . ALA A 1 172 ? -18.536 -9.308 -0.820 1.00 62.91 172 ALA A N 1
ATOM 1407 C CA . ALA A 1 172 ? -17.130 -9.663 -0.988 1.00 62.91 172 ALA A CA 1
ATOM 1408 C C . ALA A 1 172 ? -16.832 -11.042 -0.390 1.00 62.91 172 ALA A C 1
ATOM 1410 O O . ALA A 1 172 ? -17.222 -11.350 0.733 1.00 62.91 172 ALA A O 1
ATOM 1411 N N . GLU A 1 173 ? -16.102 -11.888 -1.117 1.00 60.69 173 GLU A N 1
ATOM 1412 C CA . GLU A 1 173 ? -15.603 -13.154 -0.578 1.00 60.69 173 GLU A CA 1
ATOM 1413 C C . GLU A 1 173 ? -14.215 -12.934 0.046 1.00 60.69 173 GLU A C 1
ATOM 1415 O O . GLU A 1 173 ? -13.203 -12.869 -0.654 1.00 60.69 173 GLU A O 1
ATOM 1420 N N . ILE A 1 174 ? -14.135 -12.837 1.378 1.00 57.97 174 ILE A N 1
ATOM 1421 C CA . ILE A 1 174 ? -12.836 -12.764 2.064 1.00 57.97 174 ILE A CA 1
ATOM 1422 C C . ILE A 1 174 ? -12.244 -14.176 2.141 1.00 57.97 174 ILE A C 1
ATOM 1424 O O . ILE A 1 174 ? -12.593 -14.973 3.017 1.00 57.97 174 ILE A O 1
ATOM 1428 N N . ARG A 1 175 ? -11.312 -14.491 1.236 1.00 54.28 175 ARG A N 1
ATOM 1429 C CA . ARG A 1 175 ? -10.502 -15.713 1.314 1.00 54.28 175 ARG A CA 1
ATOM 1430 C C . ARG A 1 175 ? -9.364 -15.491 2.305 1.00 54.28 175 ARG A C 1
ATOM 1432 O O . ARG A 1 175 ? -8.471 -14.685 2.061 1.00 54.28 175 ARG A O 1
ATOM 1439 N N . ARG A 1 176 ? -9.375 -16.213 3.431 1.00 50.75 176 ARG A N 1
ATOM 1440 C CA . ARG A 1 176 ? -8.176 -16.325 4.273 1.00 50.75 176 ARG A CA 1
ATOM 1441 C C . ARG A 1 176 ? -7.131 -17.098 3.470 1.00 50.75 176 ARG A C 1
ATOM 1443 O O . ARG A 1 176 ? -7.318 -18.289 3.225 1.00 50.75 176 ARG A O 1
ATOM 1450 N N . THR A 1 177 ? -6.074 -16.423 3.035 1.00 48.84 177 THR A N 1
ATOM 1451 C CA . THR A 1 177 ? -4.865 -17.085 2.544 1.00 48.84 177 THR A CA 1
ATOM 1452 C C . THR A 1 177 ? -4.281 -17.909 3.692 1.00 48.84 177 THR A C 1
ATOM 1454 O O . THR A 1 177 ? -4.075 -17.381 4.787 1.00 48.84 177 THR A O 1
ATOM 1457 N N . ARG A 1 178 ? -4.157 -19.222 3.463 1.00 43.31 178 ARG A N 1
ATOM 1458 C CA . ARG A 1 178 ? -3.477 -20.159 4.366 1.00 43.31 178 ARG A CA 1
ATOM 1459 C C . ARG A 1 178 ? -1.975 -19.930 4.321 1.00 43.31 178 ARG A C 1
ATOM 1461 O O . ARG A 1 178 ? -1.490 -19.577 3.224 1.00 43.31 178 ARG A O 1
#

Secondary structure (DSSP, 8-state):
-HHHHHHHHHHHHHHHHHHHHHHHHHHHHHHHHHHHHHHHHHHHHHHHHHHHHHHHHHHHHHHHHHHHHHTT-----S-----SSHHHHHHHHHHHHHHTT-----GGG-S----TTSPP---PPTT-------SS---EEEEEGGGG-SHHHHHHHHHHHHTS--SEEEEE------

Sequence (178 aa):
MEELINLIRNLQSKFEEQTNEIRDMKQSIPQTINSNIDTKFANLELKYNTLQKSVDMQSQRIQQLERKIRKKNLIFFGVEESERNYFDLQQGILDILEQKMGLNCNETNIEEATSPNKPPIRPVTAGTNDHNPPLNPLYICTYNARSLLSDERLLEFKDAIWKIHYDVIGLAEIRRTR

Organism: Operophtera brumata (NCBI:txid104452)

Radius of gyration: 37.06 Å; chains: 1; bounding box: 88×50×104 Å

Foldseek 3Di:
DVVVVVVVVVVVVVVVVVVVVVVVCVPVVVVVVVVVVVVVVVVVVVVVVVVVVVVVVVVVVVVVVVVVVCVLDDDDPPDDPPDPDQVSQLVSVCCCCCVVVVDNDDSVNDPGDDDPQDDPDDDDDPPDDDPDDPPDGAAEDEDAPVQCPDPVSVVVVVVVVVVDDHPYYHYDHDDDDD